Protein AF-A0A0Q4BHQ7-F1 (afdb_monomer)

Radius of gyration: 15.24 Å; Cα contacts (8 Å, |Δi|>4): 44; chains: 1; bounding box: 36×24×44 Å

Foldseek 3Di:
DQVPPDFLVNLLVVLVPDDDDDDDDDDDPVCLAADPVGGDDPVSNVVSVVRVVSNVVSCVVVVDDDDDPVVVVVVVVVVD

Secondary structure (DSSP, 8-state):
-GGGTS-HHHHHHHHHT--SS-------GGGGTEETTEEPPHHHHHHHHHHHHHHHHHHHHTTPPP--HHHHHHHTTT--

Solvent-accessible surface area (backbone atoms only — not comparable to full-atom values): 5010 Å² total; per-residue (Å²): 67,67,83,71,77,45,56,46,65,61,52,50,54,56,55,73,70,58,87,83,88,84,89,79,88,86,80,63,78,57,44,40,51,36,45,99,92,41,76,54,54,72,69,54,26,51,53,25,50,52,39,54,47,51,38,54,52,51,39,48,76,73,68,53,82,90,76,53,72,67,56,55,64,53,55,68,60,74,82,107

Sequence (80 aa):
MHEGKRRPDDYLHLLDQFDDGLMVLATHSWHVVETFAGPLDERQVEANLDNVKAVLEGAMDMGLEFVTLEEQVRGDRHER

Mean predicted aligned error: 5.06 Å

pLDDT: mean 88.54, std 10.49, range [43.97, 97.0]

Structure (mmCIF, N/CA/C/O backbone):
data_AF-A0A0Q4BHQ7-F1
#
_entry.id   AF-A0A0Q4BHQ7-F1
#
loop_
_atom_site.group_PDB
_atom_site.id
_atom_site.type_symbol
_atom_site.label_atom_id
_atom_site.label_alt_id
_atom_site.label_comp_id
_atom_site.label_asym_id
_atom_site.label_entity_id
_atom_site.label_seq_id
_atom_site.pdbx_PDB_ins_code
_atom_site.Cartn_x
_atom_site.Cartn_y
_atom_site.Cartn_z
_atom_site.occupancy
_atom_site.B_iso_or_equiv
_atom_site.auth_seq_id
_atom_site.auth_comp_id
_atom_site.auth_asym_id
_atom_site.auth_atom_id
_atom_site.pdbx_PDB_model_num
ATOM 1 N N . MET A 1 1 ? 8.416 -4.814 -3.499 1.00 74.19 1 MET A N 1
ATOM 2 C CA . MET A 1 1 ? 8.567 -4.251 -2.132 1.00 74.19 1 MET A CA 1
ATOM 3 C C . MET A 1 1 ? 9.743 -4.892 -1.398 1.00 74.19 1 MET A C 1
ATOM 5 O O . MET A 1 1 ? 9.993 -6.075 -1.606 1.00 74.19 1 MET A O 1
ATOM 9 N N . HIS A 1 2 ? 10.475 -4.124 -0.575 1.00 83.12 2 HIS A N 1
ATOM 10 C CA . HIS A 1 2 ? 11.636 -4.588 0.215 1.00 83.12 2 HIS A CA 1
ATOM 11 C C . HIS A 1 2 ? 12.609 -5.468 -0.589 1.00 83.12 2 HIS A C 1
ATOM 13 O O . HIS A 1 2 ? 12.908 -6.598 -0.204 1.00 83.12 2 HIS A O 1
ATOM 19 N N . GLU A 1 3 ? 13.053 -4.968 -1.748 1.00 84.06 3 GLU A N 1
ATOM 20 C CA . GLU A 1 3 ? 14.026 -5.660 -2.615 1.00 84.06 3 GLU A CA 1
ATOM 21 C C . GLU A 1 3 ? 13.554 -7.047 -3.100 1.00 84.06 3 GLU A C 1
ATOM 23 O O . GLU A 1 3 ? 14.349 -7.965 -3.278 1.00 84.06 3 GLU A O 1
ATOM 28 N N . GLY A 1 4 ? 12.240 -7.227 -3.264 1.00 82.12 4 GLY A N 1
ATOM 29 C CA . GLY A 1 4 ? 11.643 -8.488 -3.716 1.00 82.12 4 GLY A CA 1
ATOM 30 C C . GLY A 1 4 ? 11.513 -9.553 -2.624 1.00 82.12 4 GLY A C 1
ATOM 31 O O . GLY A 1 4 ? 11.030 -10.646 -2.902 1.00 82.12 4 GLY A O 1
ATOM 32 N N . LYS A 1 5 ? 11.896 -9.245 -1.379 1.00 86.31 5 LYS A N 1
ATOM 33 C CA . LYS A 1 5 ? 11.824 -10.183 -0.245 1.00 86.31 5 LYS A CA 1
ATOM 34 C C . LYS A 1 5 ? 10.417 -10.336 0.326 1.00 86.31 5 LYS A C 1
ATOM 36 O O . LYS A 1 5 ? 10.181 -11.282 1.067 1.00 86.31 5 LYS A O 1
ATOM 41 N N . ARG A 1 6 ? 9.516 -9.395 0.028 1.00 88.00 6 ARG A N 1
ATOM 42 C CA . ARG A 1 6 ? 8.106 -9.451 0.427 1.00 88.00 6 ARG A CA 1
ATOM 43 C C . ARG A 1 6 ? 7.200 -9.074 -0.730 1.00 88.00 6 ARG A C 1
ATOM 45 O O . ARG A 1 6 ? 7.398 -8.035 -1.372 1.00 88.00 6 ARG A O 1
ATOM 52 N N . ARG A 1 7 ? 6.218 -9.928 -0.982 1.00 92.38 7 ARG A N 1
ATOM 53 C CA . ARG A 1 7 ? 5.154 -9.724 -1.963 1.00 92.38 7 ARG A CA 1
ATOM 54 C C . ARG A 1 7 ? 3.973 -9.020 -1.285 1.00 92.38 7 ARG A C 1
ATOM 56 O O . ARG A 1 7 ? 3.846 -9.126 -0.067 1.00 92.38 7 ARG A O 1
ATOM 63 N N . PRO A 1 8 ? 3.106 -8.322 -2.039 1.00 92.94 8 PRO A N 1
ATOM 64 C CA . PRO A 1 8 ? 1.870 -7.754 -1.495 1.00 92.94 8 PRO A CA 1
ATOM 65 C C . PRO A 1 8 ? 1.055 -8.758 -0.671 1.00 92.94 8 PRO A C 1
ATOM 67 O O . PRO A 1 8 ? 0.654 -8.445 0.446 1.00 92.94 8 PRO A O 1
ATOM 70 N N . ASP A 1 9 ? 0.917 -9.987 -1.170 1.00 94.25 9 ASP A N 1
ATOM 71 C CA . ASP A 1 9 ? 0.158 -11.065 -0.524 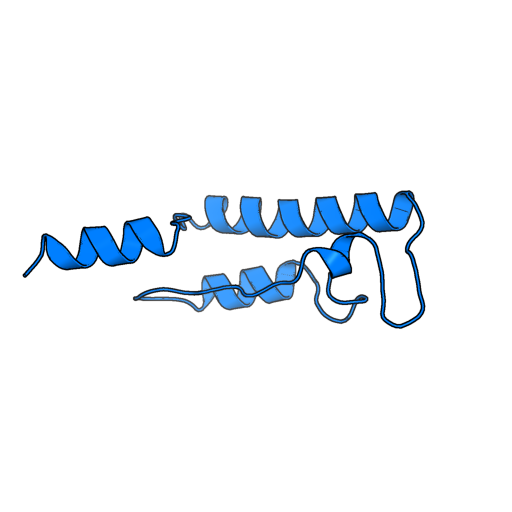1.00 94.25 9 ASP A CA 1
ATOM 72 C C . ASP A 1 9 ? 0.648 -11.388 0.896 1.00 94.25 9 ASP A C 1
ATOM 74 O O . ASP A 1 9 ? -0.158 -11.736 1.754 1.00 94.25 9 ASP A O 1
ATOM 78 N N . ASP A 1 10 ? 1.946 -11.220 1.180 1.00 92.94 10 ASP A N 1
ATOM 79 C CA . ASP A 1 10 ? 2.491 -11.442 2.525 1.00 92.94 10 ASP A CA 1
ATOM 80 C C . ASP A 1 10 ? 1.920 -10.425 3.530 1.00 92.94 10 ASP A C 1
ATOM 82 O O . ASP A 1 10 ? 1.707 -10.749 4.697 1.00 92.94 10 ASP A O 1
ATOM 86 N N . TYR A 1 11 ? 1.668 -9.188 3.085 1.00 92.50 11 TYR A N 1
ATOM 87 C CA . TYR A 1 11 ? 1.042 -8.148 3.905 1.00 92.50 11 TYR A CA 1
ATOM 88 C C . TYR A 1 11 ? -0.449 -8.395 4.062 1.00 92.50 11 TYR A C 1
ATOM 90 O O . TYR A 1 11 ? -0.954 -8.292 5.170 1.00 92.50 11 TYR A O 1
ATOM 98 N N . LEU A 1 12 ? -1.134 -8.760 2.978 1.00 93.88 12 LEU A N 1
ATOM 99 C CA . LEU A 1 12 ? -2.560 -9.079 3.022 1.00 93.88 12 LEU A CA 1
ATOM 100 C C . LEU A 1 12 ? -2.833 -10.261 3.957 1.00 93.88 12 LEU A C 1
ATOM 102 O O . LEU A 1 12 ? -3.759 -10.208 4.754 1.00 93.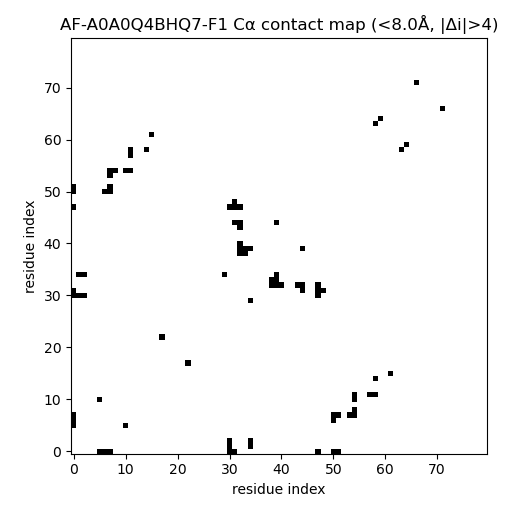88 12 LEU A O 1
ATOM 106 N N . HIS A 1 13 ? -1.976 -11.281 3.939 1.00 93.75 13 HIS A N 1
ATOM 107 C CA . HIS A 1 13 ? -2.059 -12.389 4.884 1.00 93.75 13 HIS A CA 1
ATOM 108 C C . HIS A 1 13 ? -1.864 -11.944 6.341 1.00 93.75 13 HIS A C 1
ATOM 110 O O . HIS A 1 13 ? -2.584 -12.397 7.224 1.00 93.75 13 HIS A O 1
ATOM 116 N N . LEU A 1 14 ? -0.907 -11.048 6.601 1.00 91.50 14 LEU A N 1
ATOM 117 C CA . LEU A 1 14 ? -0.693 -10.469 7.934 1.00 91.50 14 LEU A CA 1
ATOM 118 C C . LEU A 1 14 ? -1.891 -9.640 8.411 1.00 91.50 14 LEU A C 1
ATOM 120 O O . LEU A 1 14 ? -2.206 -9.657 9.597 1.00 91.50 14 LEU A O 1
ATOM 124 N N . LEU A 1 15 ? -2.527 -8.909 7.496 1.00 91.56 15 LEU A N 1
ATOM 125 C CA . LEU A 1 15 ? -3.709 -8.099 7.771 1.00 91.56 15 LEU A CA 1
ATOM 126 C C . LEU A 1 15 ? -4.948 -8.963 8.038 1.00 91.56 15 LEU A C 1
ATOM 128 O O . LEU A 1 15 ? -5.686 -8.669 8.964 1.00 91.56 15 LEU A O 1
ATOM 132 N N . ASP A 1 16 ? -5.133 -10.060 7.305 1.00 90.88 1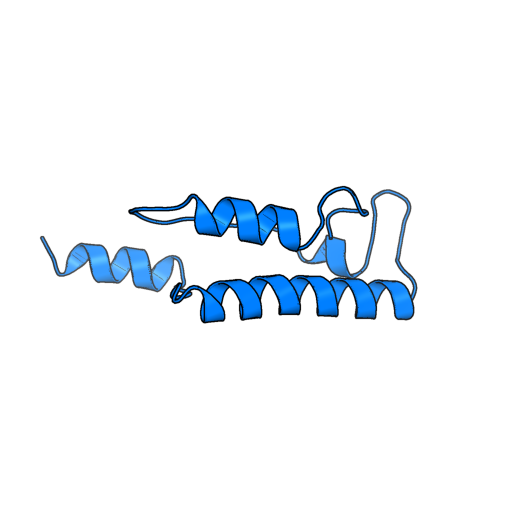6 ASP A N 1
ATOM 133 C CA . ASP A 1 16 ? -6.224 -11.025 7.528 1.00 90.88 16 ASP A CA 1
ATOM 134 C C . ASP A 1 16 ? -6.125 -11.739 8.890 1.00 90.88 16 ASP A C 1
ATOM 136 O O . ASP A 1 16 ? -7.120 -12.167 9.465 1.00 90.88 16 ASP A O 1
ATOM 140 N N . GLN A 1 17 ? -4.914 -11.851 9.443 1.00 88.75 17 GLN A N 1
ATOM 141 C CA . GLN A 1 17 ? -4.682 -12.425 10.773 1.00 88.75 17 GLN A CA 1
ATOM 142 C C . GLN A 1 17 ? -4.882 -11.434 11.924 1.00 88.75 17 GLN A C 1
ATOM 144 O O . GLN A 1 17 ? -4.775 -11.822 13.090 1.00 88.75 17 GLN A O 1
ATOM 149 N N . PHE A 1 18 ? -5.104 -10.158 11.619 1.00 85.06 18 PHE A N 1
ATOM 150 C CA . PHE A 1 18 ? -5.290 -9.122 12.620 1.00 85.06 18 PHE A CA 1
ATOM 151 C C . PHE A 1 18 ? -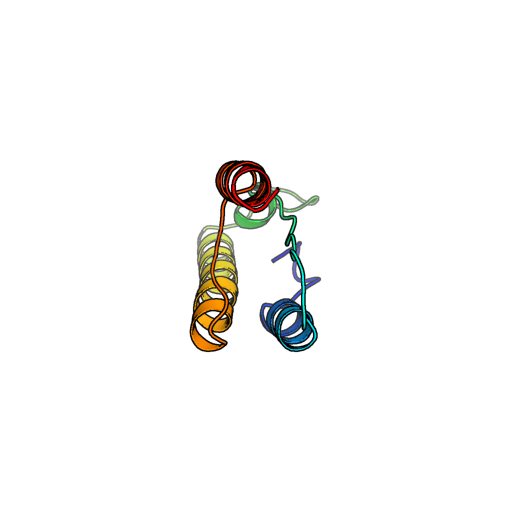6.757 -9.067 13.069 1.00 85.06 18 PHE A C 1
ATOM 153 O O . PHE A 1 18 ? -7.652 -8.961 12.240 1.00 85.06 18 PHE A O 1
ATOM 160 N N . ASP A 1 19 ? -6.985 -9.139 14.383 1.00 79.31 19 ASP A N 1
ATOM 161 C CA . ASP A 1 19 ? -8.330 -9.248 14.974 1.00 79.31 19 ASP A CA 1
ATOM 162 C C . ASP A 1 19 ? -8.734 -7.970 15.734 1.00 79.31 19 ASP A C 1
ATOM 164 O O . ASP A 1 19 ? -9.771 -7.380 15.450 1.00 79.31 19 ASP A O 1
ATOM 168 N N . ASP A 1 20 ? -7.893 -7.485 16.658 1.00 80.44 20 ASP A N 1
ATOM 169 C CA . ASP A 1 20 ? -8.202 -6.307 17.484 1.00 80.44 20 ASP A CA 1
ATOM 170 C C . ASP A 1 20 ? -6.952 -5.459 17.804 1.00 80.44 20 ASP A C 1
ATOM 172 O O . ASP A 1 20 ? -5.831 -5.972 17.918 1.00 80.44 20 ASP A O 1
ATOM 176 N N . GLY A 1 21 ? -7.149 -4.148 17.982 1.00 84.62 21 GLY A N 1
ATOM 177 C CA . GLY A 1 21 ? -6.135 -3.166 18.375 1.00 84.62 21 GLY A CA 1
ATOM 178 C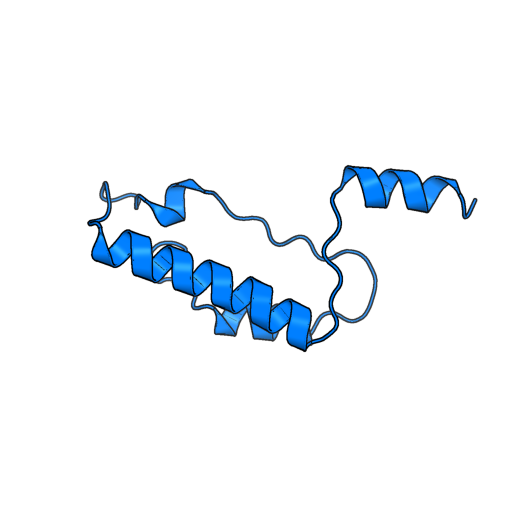 C . GLY A 1 21 ? -5.651 -2.237 17.253 1.00 84.62 21 GLY A C 1
ATOM 179 O O . GLY A 1 21 ? -6.426 -1.765 16.427 1.00 84.62 21 GLY A O 1
ATOM 180 N N . LE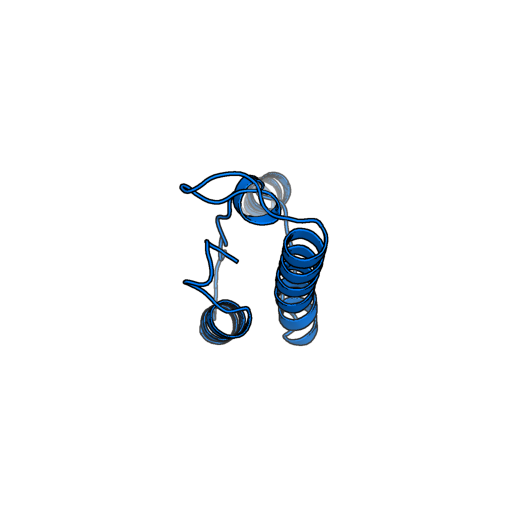U A 1 22 ? -4.344 -1.953 17.226 1.00 87.38 22 LEU A N 1
ATOM 181 C CA . LEU A 1 22 ? -3.698 -1.141 16.188 1.00 87.38 22 LEU A CA 1
ATOM 182 C C . LEU A 1 22 ? -2.579 -1.944 15.516 1.00 87.38 22 LEU A C 1
ATOM 184 O O . LEU A 1 22 ? -1.561 -2.244 16.144 1.00 87.38 22 LEU A O 1
ATOM 188 N N . MET A 1 23 ? -2.730 -2.229 14.223 1.00 88.25 23 MET A N 1
ATOM 189 C CA . MET A 1 23 ? -1.660 -2.778 13.389 1.00 88.25 23 MET A CA 1
ATOM 190 C C . MET A 1 23 ? -0.872 -1.642 12.729 1.00 88.25 23 MET A C 1
ATOM 192 O O . MET A 1 23 ? -1.439 -0.785 12.055 1.00 88.25 23 MET A O 1
ATOM 196 N N . VAL A 1 24 ? 0.456 -1.654 12.870 1.00 88.44 24 VAL A N 1
ATOM 197 C CA . VAL A 1 24 ? 1.345 -0.679 12.219 1.00 88.44 24 VAL A CA 1
ATOM 198 C C . VAL A 1 24 ? 2.231 -1.387 11.202 1.00 88.44 24 VAL A C 1
ATOM 200 O O . VAL A 1 24 ? 3.182 -2.084 11.559 1.00 88.44 24 VAL A O 1
ATOM 203 N N . LEU A 1 25 ? 1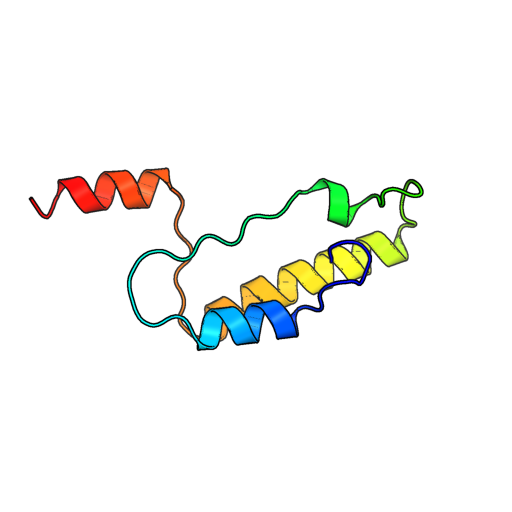.960 -1.159 9.916 1.00 84.75 25 LEU A N 1
ATOM 204 C CA . LEU A 1 25 ? 2.852 -1.575 8.836 1.00 84.75 25 LEU A CA 1
ATOM 205 C C . LEU A 1 25 ? 3.947 -0.525 8.634 1.00 84.75 25 LEU A C 1
ATOM 207 O O . LEU A 1 25 ? 3.778 0.460 7.918 1.00 84.75 25 LEU A O 1
ATOM 211 N N . ALA A 1 26 ? 5.098 -0.743 9.266 1.00 84.19 26 ALA A N 1
ATOM 212 C CA . ALA A 1 26 ? 6.269 0.094 9.045 1.00 84.19 26 ALA A CA 1
ATOM 213 C C . ALA A 1 26 ? 6.920 -0.237 7.692 1.00 84.19 26 ALA A C 1
ATOM 215 O O . ALA A 1 26 ? 7.317 -1.375 7.430 1.00 84.19 26 ALA A O 1
ATOM 216 N N . THR A 1 27 ? 7.072 0.773 6.838 1.00 82.81 27 THR A N 1
ATOM 217 C CA . THR A 1 27 ? 7.840 0.676 5.595 1.00 82.81 27 THR A CA 1
ATOM 218 C C . THR A 1 27 ? 8.723 1.905 5.414 1.00 82.81 27 THR A C 1
ATOM 220 O O . THR A 1 27 ? 8.567 2.906 6.111 1.00 82.81 27 THR A O 1
ATOM 223 N N . HIS A 1 28 ? 9.660 1.826 4.475 1.00 88.38 28 HIS A N 1
ATOM 224 C CA . HIS A 1 28 ? 10.504 2.946 4.100 1.00 88.38 28 HIS A CA 1
ATOM 225 C C . HIS A 1 28 ? 10.244 3.315 2.644 1.00 88.38 28 HIS A C 1
ATOM 227 O O . HIS A 1 28 ? 10.292 2.452 1.766 1.00 88.38 28 HIS A O 1
ATOM 233 N N . SER A 1 29 ? 10.032 4.605 2.384 1.00 87.38 29 SER A N 1
ATOM 234 C CA . SER A 1 29 ? 9.782 5.126 1.035 1.00 87.38 29 SER A CA 1
ATOM 235 C C . SER A 1 29 ? 10.925 4.837 0.058 1.00 87.38 29 SER A C 1
ATOM 237 O O . SER A 1 29 ? 10.672 4.669 -1.131 1.00 87.38 29 SER A O 1
ATOM 239 N N . TRP A 1 30 ? 12.165 4.700 0.542 1.00 90.50 30 TRP A N 1
ATOM 240 C CA . TRP A 1 30 ? 13.322 4.408 -0.308 1.00 90.50 30 TRP A CA 1
ATOM 241 C C . TRP A 1 30 ? 13.198 3.082 -1.060 1.00 90.50 30 TRP A C 1
ATOM 243 O O . TRP A 1 30 ? 13.593 3.006 -2.216 1.00 90.50 30 TRP A O 1
ATOM 253 N N . HIS A 1 31 ? 12.541 2.069 -0.483 1.00 90.44 31 HIS A N 1
ATOM 254 C CA . HIS A 1 31 ? 12.328 0.779 -1.150 1.00 90.44 31 HIS A CA 1
ATOM 255 C C . HIS A 1 31 ? 11.493 0.866 -2.434 1.00 90.44 31 HIS A C 1
ATOM 257 O O . HIS A 1 31 ? 11.431 -0.113 -3.180 1.00 90.44 31 HIS A O 1
ATOM 263 N N . VAL A 1 32 ? 10.817 1.993 -2.671 1.00 92.19 32 VAL A N 1
ATOM 264 C CA . VAL A 1 32 ? 10.087 2.250 -3.913 1.00 92.19 32 VAL A CA 1
ATOM 265 C C . VAL A 1 32 ? 11.050 2.574 -5.054 1.00 92.19 32 VAL A C 1
ATOM 267 O O . VAL A 1 32 ? 10.796 2.154 -6.178 1.00 92.19 32 VAL A O 1
ATOM 270 N N . VAL A 1 33 ? 12.157 3.270 -4.768 1.00 94.62 33 VAL A N 1
ATOM 271 C CA . VAL A 1 33 ? 13.041 3.879 -5.781 1.00 94.62 33 VAL A CA 1
ATOM 272 C C . VAL A 1 33 ? 14.490 3.396 -5.748 1.00 94.62 33 VAL A C 1
ATOM 274 O O . VAL A 1 33 ? 15.234 3.623 -6.698 1.00 94.62 33 VAL A O 1
ATOM 277 N N . GLU A 1 34 ? 14.900 2.687 -4.702 1.00 94.00 34 GLU A N 1
ATOM 278 C CA . GLU A 1 34 ? 16.255 2.163 -4.553 1.00 94.00 34 GLU A CA 1
ATOM 279 C C . GLU A 1 34 ? 16.295 0.834 -3.780 1.00 94.00 34 GLU A C 1
ATOM 281 O O . GLU A 1 34 ? 15.367 0.433 -3.071 1.00 94.00 34 GLU A O 1
ATOM 286 N N . THR A 1 35 ? 17.410 0.128 -3.954 1.00 91.25 35 THR A N 1
ATOM 287 C CA . THR A 1 35 ? 17.815 -1.064 -3.201 1.00 91.25 35 THR A CA 1
ATOM 288 C C . THR A 1 35 ? 19.161 -0.796 -2.535 1.00 91.25 35 THR A C 1
ATOM 290 O O . THR A 1 35 ? 19.859 0.149 -2.902 1.00 91.25 35 THR A O 1
ATOM 293 N N . PHE A 1 36 ? 19.603 -1.674 -1.635 1.00 90.38 36 PHE A N 1
ATOM 294 C CA . PHE A 1 36 ? 20.973 -1.623 -1.122 1.00 90.38 36 PHE A CA 1
ATOM 295 C C . PHE A 1 36 ? 22.041 -1.657 -2.236 1.00 90.38 36 PHE A C 1
ATOM 297 O O . PHE A 1 36 ? 23.139 -1.134 -2.059 1.00 90.38 36 PHE A O 1
ATOM 304 N N . ALA A 1 37 ? 21.731 -2.254 -3.392 1.00 91.44 37 ALA A N 1
ATOM 305 C CA . ALA A 1 37 ? 22.634 -2.327 -4.539 1.00 91.44 37 ALA A CA 1
ATOM 306 C C . ALA A 1 37 ? 22.628 -1.062 -5.420 1.00 91.44 37 ALA A C 1
ATOM 308 O O . ALA A 1 37 ? 23.461 -0.952 -6.319 1.00 91.44 37 ALA A O 1
ATOM 309 N N . GLY A 1 38 ? 21.716 -0.117 -5.175 1.00 93.88 38 GLY A N 1
ATOM 310 C CA . GLY A 1 38 ? 21.610 1.137 -5.915 1.00 93.88 38 GLY A CA 1
ATOM 311 C C . GLY A 1 38 ? 20.193 1.459 -6.408 1.00 93.88 38 GLY A C 1
ATOM 312 O O . GLY A 1 38 ? 19.236 0.760 -6.051 1.00 93.88 38 GLY A O 1
ATOM 313 N N . PRO A 1 39 ? 20.061 2.525 -7.222 1.00 96.31 39 PRO A N 1
ATOM 314 C CA . PRO A 1 39 ? 18.783 3.008 -7.741 1.00 96.31 39 PRO A CA 1
ATOM 315 C C . PRO A 1 39 ? 18.073 1.989 -8.633 1.00 96.31 39 PRO A C 1
ATOM 317 O O . PRO A 1 39 ? 18.715 1.205 -9.334 1.00 96.31 39 PRO A O 1
ATOM 320 N N . LEU A 1 40 ? 16.744 2.042 -8.624 1.00 94.94 40 LEU A N 1
ATOM 321 C CA . LEU A 1 40 ? 15.884 1.265 -9.509 1.00 94.94 40 LEU A CA 1
ATOM 322 C C . LEU A 1 40 ? 15.638 1.997 -10.833 1.00 94.94 40 LEU A C 1
ATOM 324 O O . LEU A 1 40 ? 15.696 3.226 -10.901 1.00 94.94 40 LEU A O 1
ATOM 328 N N . ASP A 1 41 ? 15.338 1.233 -11.881 1.00 96.69 41 ASP A N 1
ATOM 329 C CA . ASP A 1 41 ? 14.824 1.787 -13.131 1.00 96.69 41 ASP A CA 1
ATOM 330 C C . ASP A 1 41 ? 13.334 2.162 -13.026 1.00 96.69 41 ASP A C 1
ATOM 332 O O . ASP A 1 41 ? 12.627 1.764 -12.100 1.00 96.69 41 ASP A O 1
ATOM 336 N N . GLU A 1 42 ? 12.842 2.937 -13.991 1.00 97.00 42 GLU A N 1
ATOM 337 C CA . GLU A 1 42 ? 11.467 3.454 -14.000 1.00 97.00 42 GLU A CA 1
ATOM 338 C C . GLU A 1 42 ? 10.407 2.343 -13.934 1.00 97.00 42 GLU A C 1
ATOM 340 O O . GLU A 1 42 ? 9.452 2.449 -13.167 1.00 97.00 42 GLU A O 1
ATOM 345 N N . ARG A 1 43 ? 10.610 1.226 -14.644 1.00 96.44 43 ARG A N 1
ATOM 346 C CA . ARG A 1 43 ? 9.663 0.099 -14.635 1.00 96.44 43 ARG A CA 1
ATOM 347 C C . ARG A 1 43 ? 9.620 -0.584 -13.274 1.00 96.44 43 ARG A C 1
ATOM 349 O O . ARG A 1 43 ? 8.566 -1.031 -12.831 1.00 96.44 43 ARG A O 1
ATOM 356 N N . GLN A 1 44 ? 10.768 -0.695 -12.613 1.00 94.62 44 GLN A N 1
ATOM 357 C CA . GLN A 1 44 ? 10.863 -1.240 -11.264 1.00 94.62 44 GLN A CA 1
ATOM 358 C C . GLN A 1 44 ? 10.199 -0.316 -10.237 1.00 94.62 44 GLN A C 1
ATOM 360 O O . GLN A 1 44 ? 9.547 -0.812 -9.316 1.00 94.62 44 GLN A O 1
ATOM 365 N N . VAL A 1 45 ? 10.332 1.005 -10.401 1.00 95.75 45 VAL A N 1
ATOM 366 C CA . VAL A 1 45 ? 9.640 1.997 -9.566 1.00 95.75 45 VAL A CA 1
ATOM 367 C C . VAL A 1 45 ? 8.129 1.878 -9.725 1.00 95.75 45 VAL A C 1
ATOM 369 O O . VAL A 1 45 ? 7.428 1.742 -8.722 1.00 95.75 45 VAL A O 1
ATOM 372 N N . GLU A 1 46 ? 7.630 1.857 -10.961 1.00 96.44 46 GLU A N 1
ATOM 373 C CA . GLU A 1 46 ? 6.205 1.671 -11.260 1.00 96.44 46 GLU A CA 1
ATOM 374 C C . GLU A 1 46 ? 5.672 0.372 -10.647 1.00 96.44 46 GLU A C 1
ATOM 376 O O . GLU A 1 46 ? 4.710 0.395 -9.883 1.00 96.44 46 GLU A O 1
ATOM 381 N N . ALA A 1 47 ? 6.365 -0.750 -10.861 1.00 94.19 47 ALA A N 1
ATOM 382 C CA . ALA A 1 47 ? 5.972 -2.028 -10.277 1.00 94.19 47 ALA A CA 1
ATOM 383 C C . ALA A 1 47 ? 5.969 -1.999 -8.737 1.00 94.19 47 ALA A C 1
ATOM 385 O O . ALA A 1 47 ? 5.144 -2.646 -8.091 1.00 94.19 47 ALA A O 1
ATOM 386 N N . ASN A 1 48 ? 6.892 -1.272 -8.101 1.00 94.00 48 ASN A N 1
ATOM 387 C CA . ASN A 1 48 ? 6.878 -1.104 -6.649 1.00 94.00 48 ASN A CA 1
ATOM 388 C C . ASN A 1 48 ? 5.711 -0.233 -6.170 1.00 94.00 48 ASN A C 1
ATOM 390 O O . ASN A 1 48 ? 5.135 -0.555 -5.130 1.00 94.00 48 ASN A O 1
ATOM 394 N N . LEU A 1 49 ? 5.348 0.820 -6.905 1.00 95.00 49 LEU A N 1
ATOM 395 C CA . LEU A 1 49 ? 4.169 1.637 -6.613 1.00 95.00 49 LEU A CA 1
ATOM 396 C C . LEU A 1 49 ? 2.881 0.818 -6.740 1.00 95.00 49 LEU A C 1
ATOM 398 O O . LEU A 1 49 ? 2.053 0.862 -5.832 1.00 95.00 49 LEU A O 1
ATOM 402 N N . ASP A 1 50 ? 2.754 0.009 -7.792 1.00 96.06 50 ASP A N 1
ATOM 403 C CA . ASP A 1 50 ? 1.613 -0.892 -7.983 1.00 96.06 50 ASP A CA 1
ATOM 404 C C . ASP A 1 50 ? 1.496 -1.905 -6.841 1.00 96.06 50 ASP A C 1
ATOM 406 O O . ASP A 1 50 ? 0.405 -2.166 -6.341 1.00 96.06 50 ASP A O 1
ATOM 410 N N . ASN A 1 51 ? 2.625 -2.431 -6.359 1.00 94.62 51 ASN A N 1
ATOM 411 C CA . ASN A 1 51 ? 2.633 -3.316 -5.196 1.00 94.62 51 ASN A CA 1
ATOM 412 C C . ASN A 1 51 ? 2.145 -2.611 -3.919 1.00 94.62 51 ASN A C 1
ATOM 414 O O . ASN A 1 51 ? 1.376 -3.199 -3.163 1.00 94.62 51 ASN A O 1
ATOM 418 N N . VAL A 1 52 ? 2.586 -1.372 -3.663 1.00 93.56 52 VAL A N 1
ATOM 419 C CA . VAL A 1 52 ? 2.112 -0.585 -2.508 1.00 93.56 52 VAL A CA 1
ATOM 420 C C . VAL A 1 52 ? 0.612 -0.340 -2.628 1.00 93.56 52 VAL A C 1
ATOM 422 O O . VAL A 1 52 ? -0.125 -0.563 -1.670 1.00 93.56 52 VAL A O 1
ATOM 425 N N . LYS A 1 53 ? 0.155 0.061 -3.816 1.00 95.56 53 LYS A N 1
ATOM 426 C CA . LYS A 1 53 ? -1.257 0.279 -4.109 1.00 95.56 53 LYS A CA 1
ATOM 427 C C . LYS A 1 53 ? -2.087 -0.984 -3.862 1.00 95.56 53 LYS A C 1
ATOM 429 O O . LYS A 1 53 ? -3.088 -0.897 -3.166 1.00 95.56 53 LYS A O 1
ATOM 434 N N . ALA A 1 54 ? -1.631 -2.145 -4.331 1.00 96.25 54 ALA A N 1
ATOM 435 C CA . ALA A 1 54 ? -2.322 -3.418 -4.134 1.00 96.25 54 ALA A CA 1
ATOM 436 C C . ALA A 1 54 ? -2.494 -3.786 -2.649 1.00 96.25 54 ALA A C 1
ATOM 438 O O . ALA A 1 54 ? -3.540 -4.302 -2.267 1.00 96.25 54 ALA A O 1
ATOM 439 N N . VAL A 1 55 ? -1.499 -3.499 -1.798 1.00 94.38 55 VAL A N 1
ATOM 440 C CA . VAL A 1 55 ? -1.626 -3.714 -0.344 1.00 94.38 55 VAL A CA 1
ATOM 441 C C . VAL A 1 55 ? -2.676 -2.782 0.260 1.00 94.38 55 VAL A C 1
ATOM 443 O O . VAL A 1 55 ? -3.492 -3.227 1.061 1.00 94.38 55 VAL A O 1
ATOM 446 N N . LEU A 1 56 ? -2.667 -1.499 -0.118 1.00 94.69 56 LEU A N 1
ATOM 447 C CA . LEU A 1 56 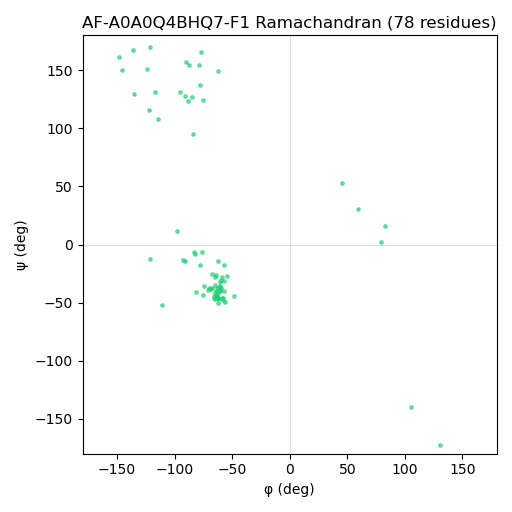? -3.623 -0.517 0.401 1.00 94.69 56 LEU A CA 1
ATOM 448 C C . LEU A 1 56 ? -5.055 -0.824 -0.048 1.00 94.69 56 LEU A C 1
ATOM 450 O O . LEU A 1 56 ? -5.965 -0.811 0.774 1.00 94.69 56 LEU A O 1
ATOM 454 N N . GLU A 1 57 ? -5.252 -1.127 -1.331 1.00 96.88 57 GLU A N 1
ATOM 455 C CA . GLU A 1 57 ? -6.556 -1.506 -1.883 1.00 96.88 57 GLU A CA 1
ATOM 456 C C . GLU A 1 57 ? -7.064 -2.807 -1.262 1.00 96.88 57 GLU A C 1
ATOM 458 O O . GLU A 1 57 ? -8.188 -2.837 -0.773 1.00 96.88 57 GLU A O 1
ATOM 463 N N . GLY A 1 58 ? -6.217 -3.836 -1.160 1.00 96.19 58 GLY A N 1
ATOM 464 C CA . GLY A 1 58 ? -6.603 -5.094 -0.525 1.00 96.19 58 GLY A CA 1
ATOM 465 C C . GLY A 1 58 ? -6.980 -4.935 0.951 1.00 96.19 58 GLY A C 1
ATOM 466 O O . GLY A 1 58 ? -7.929 -5.564 1.405 1.00 96.19 58 GLY A O 1
ATOM 467 N N . ALA A 1 59 ? -6.299 -4.060 1.696 1.00 94.00 59 ALA A N 1
ATOM 468 C CA . ALA A 1 59 ? -6.674 -3.746 3.074 1.00 94.00 59 ALA A CA 1
ATOM 469 C C . ALA A 1 59 ? -8.046 -3.052 3.164 1.00 94.00 59 ALA A C 1
ATOM 471 O O . ALA A 1 59 ? -8.853 -3.395 4.027 1.00 94.00 59 ALA A O 1
ATOM 472 N N . MET A 1 60 ? -8.333 -2.109 2.258 1.00 94.69 60 MET A N 1
ATOM 473 C CA . MET A 1 60 ? -9.649 -1.459 2.187 1.00 94.69 60 MET A CA 1
ATOM 474 C C . MET A 1 60 ? -10.751 -2.462 1.825 1.00 94.69 60 MET A C 1
ATOM 476 O O . MET A 1 60 ? -11.823 -2.428 2.425 1.00 94.69 60 MET A O 1
ATOM 480 N N . ASP A 1 61 ? -10.481 -3.388 0.903 1.00 96.19 61 ASP A N 1
ATOM 481 C CA . ASP A 1 61 ? -11.420 -4.448 0.516 1.00 96.19 61 ASP A CA 1
ATOM 482 C C . ASP A 1 61 ? -11.709 -5.429 1.670 1.00 96.19 61 ASP A C 1
ATOM 484 O O . ASP A 1 61 ? -12.800 -5.996 1.743 1.00 96.19 61 ASP A O 1
ATOM 488 N N . MET A 1 62 ? -10.763 -5.598 2.603 1.00 93.38 62 MET A N 1
ATOM 489 C CA . MET A 1 62 ? -10.949 -6.346 3.856 1.00 93.38 62 MET A CA 1
ATOM 490 C C . MET A 1 62 ? -11.762 -5.574 4.911 1.00 93.38 62 MET A C 1
ATOM 492 O O . MET A 1 62 ? -12.097 -6.135 5.951 1.00 93.38 62 MET A O 1
ATOM 496 N N . GLY A 1 63 ? -12.095 -4.304 4.660 1.00 92.69 63 GLY A N 1
ATOM 497 C CA . GLY A 1 63 ? -12.817 -3.443 5.598 1.00 92.69 63 GLY A CA 1
ATOM 498 C C . GLY A 1 63 ? -11.932 -2.791 6.661 1.00 92.69 63 GLY A C 1
ATOM 499 O O . GLY A 1 63 ? -12.454 -2.310 7.663 1.00 92.69 63 GLY A O 1
ATOM 500 N N . LEU A 1 64 ? -10.609 -2.771 6.465 1.00 91.81 64 LEU A N 1
ATOM 501 C CA . LEU A 1 64 ? -9.690 -2.107 7.385 1.00 91.81 64 LEU A CA 1
ATOM 502 C C . LEU A 1 64 ? -9.705 -0.592 7.176 1.00 91.81 64 LEU A C 1
ATOM 504 O O . LEU A 1 64 ? -9.655 -0.095 6.048 1.00 91.81 64 LEU A O 1
ATOM 508 N N . GLU A 1 65 ? -9.705 0.144 8.283 1.00 91.19 65 GLU A N 1
ATOM 509 C CA . GLU A 1 65 ? -9.612 1.599 8.277 1.00 91.19 65 GLU A CA 1
ATOM 510 C C . GLU A 1 65 ? -8.162 2.051 8.468 1.00 91.19 65 GLU A C 1
ATOM 512 O O . GLU A 1 65 ? -7.452 1.607 9.373 1.00 91.19 65 GLU A O 1
ATOM 517 N N . PHE A 1 66 ? -7.714 2.969 7.613 1.00 92.00 66 PHE A N 1
ATOM 518 C CA . PHE A 1 66 ? -6.413 3.608 7.762 1.00 92.00 66 PHE A CA 1
ATOM 519 C C . PHE A 1 66 ? -6.539 4.844 8.643 1.00 92.00 66 PHE A C 1
ATOM 521 O O . PHE A 1 66 ? -7.271 5.774 8.313 1.00 92.00 66 PHE A O 1
ATOM 528 N N . VAL A 1 67 ? -5.758 4.876 9.719 1.00 92.12 67 VAL A N 1
ATOM 529 C CA . VAL A 1 67 ? -5.661 6.023 10.624 1.00 92.12 67 VAL A CA 1
ATOM 530 C C . VAL A 1 67 ? -4.221 6.491 10.744 1.00 92.12 67 VAL A C 1
ATOM 532 O O . VAL A 1 67 ? -3.264 5.718 10.630 1.00 92.12 67 VAL A O 1
ATOM 535 N N . THR A 1 68 ? -4.045 7.777 11.009 1.00 91.56 68 THR A N 1
ATOM 536 C CA . THR A 1 68 ? -2.762 8.305 11.461 1.00 91.56 68 THR A CA 1
ATOM 537 C C . THR A 1 68 ? -2.563 8.015 12.950 1.00 91.56 68 THR A C 1
ATOM 539 O O . THR A 1 68 ? -3.513 7.918 13.728 1.00 91.56 68 THR A O 1
ATOM 542 N N . LEU A 1 69 ? -1.303 7.944 13.392 1.00 89.31 69 LEU A N 1
ATOM 543 C CA . LEU A 1 69 ? -0.997 7.804 14.822 1.00 89.31 69 LEU A CA 1
ATOM 544 C C . LEU A 1 69 ? -1.554 8.972 15.653 1.00 89.31 69 LEU A C 1
ATOM 546 O O . LEU A 1 69 ? -1.895 8.790 16.819 1.00 89.31 69 LEU A O 1
ATOM 550 N N . GLU A 1 70 ? -1.647 10.169 15.070 1.00 91.00 70 GLU A N 1
ATOM 551 C CA . GLU A 1 70 ? -2.237 11.327 15.741 1.00 91.00 70 GLU A CA 1
ATOM 552 C C . GLU A 1 70 ? -3.729 11.123 16.027 1.00 91.00 70 GLU A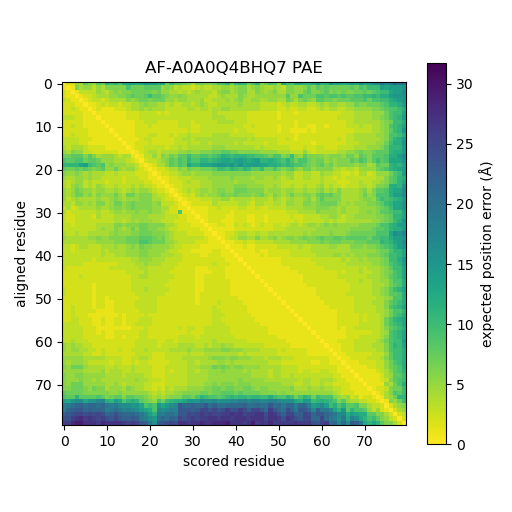 C 1
ATOM 554 O O . GLU A 1 70 ? -4.169 11.377 17.149 1.00 91.00 70 GLU A O 1
ATOM 559 N N . GLU A 1 71 ? -4.495 10.661 15.037 1.00 90.88 71 GLU A N 1
ATOM 560 C CA . GLU A 1 71 ? -5.926 10.379 15.185 1.00 90.88 71 GLU A CA 1
ATOM 561 C C . GLU A 1 71 ? -6.166 9.303 16.240 1.00 90.88 71 GLU A C 1
ATOM 563 O O . GLU A 1 71 ? -6.960 9.529 17.154 1.00 90.88 71 GLU A O 1
ATOM 568 N N . GLN A 1 72 ? -5.403 8.205 16.193 1.00 88.31 72 GLN A N 1
ATOM 569 C CA . GLN A 1 72 ? -5.511 7.130 17.180 1.00 88.31 72 GLN A CA 1
ATOM 570 C C . GLN A 1 72 ? -5.276 7.644 18.608 1.00 88.31 72 GLN A C 1
ATOM 572 O O . GLN A 1 72 ? -6.072 7.400 19.513 1.00 88.31 72 GLN A O 1
ATOM 577 N N . VAL A 1 73 ? -4.208 8.422 18.822 1.00 89.81 73 VAL A N 1
ATOM 578 C CA . VAL A 1 73 ? -3.864 8.965 20.149 1.00 89.81 73 VAL A CA 1
ATOM 579 C C . VAL A 1 73 ? -4.888 9.996 20.646 1.00 89.81 73 VAL A C 1
ATOM 581 O O . VAL A 1 73 ? -4.991 10.225 21.855 1.00 89.81 73 VAL A O 1
ATOM 584 N N . ARG A 1 74 ? -5.619 10.663 19.746 1.00 89.44 74 ARG A N 1
ATOM 585 C CA . ARG A 1 74 ? -6.694 11.601 20.103 1.00 89.44 74 ARG A CA 1
ATOM 586 C C . ARG A 1 74 ? -8.006 10.874 20.416 1.00 89.44 74 ARG A C 1
ATOM 588 O O . ARG A 1 74 ? -8.652 11.254 21.390 1.00 89.44 74 ARG A O 1
ATOM 595 N N . GLY A 1 75 ? -8.367 9.842 19.651 1.00 78.50 75 GLY A N 1
ATOM 596 C CA . GLY A 1 75 ? -9.564 9.018 19.879 1.00 78.50 75 GLY A CA 1
ATOM 597 C C . GLY A 1 75 ? -9.559 8.344 21.253 1.00 78.50 75 GLY A C 1
ATOM 598 O O . GLY A 1 75 ? -10.501 8.505 22.026 1.00 78.50 75 GLY A O 1
ATOM 599 N N . ASP A 1 76 ? -8.420 7.757 21.630 1.00 63.72 76 ASP A N 1
ATOM 600 C CA . ASP A 1 76 ? -8.170 7.115 22.933 1.00 63.72 76 ASP A CA 1
ATOM 601 C C . ASP A 1 76 ? -8.376 8.021 24.168 1.00 63.72 76 ASP A C 1
ATOM 603 O O . ASP A 1 76 ? -8.429 7.539 25.307 1.00 63.72 76 ASP A O 1
ATOM 607 N N . ARG A 1 77 ? -8.403 9.349 23.980 1.00 57.81 77 ARG A N 1
ATOM 608 C CA . ARG A 1 77 ? -8.591 10.330 25.065 1.00 57.81 77 ARG A CA 1
ATOM 609 C C . ARG A 1 77 ? -10.050 10.697 25.299 1.00 57.81 77 ARG A C 1
ATOM 611 O O . ARG A 1 77 ? -10.331 11.312 26.321 1.00 57.81 77 ARG A O 1
ATOM 618 N N . HIS A 1 78 ? -10.950 10.365 24.376 1.00 49.28 78 HIS A N 1
ATOM 619 C CA . HIS A 1 78 ? -12.376 10.660 24.513 1.00 49.28 78 HIS A CA 1
ATOM 620 C C . HIS A 1 78 ? -13.176 9.510 25.141 1.00 49.28 78 HIS A C 1
ATOM 622 O O . HIS A 1 78 ? -14.297 9.740 25.586 1.00 49.28 78 HIS A O 1
ATOM 628 N N . GLU A 1 79 ? -12.591 8.314 25.241 1.00 49.50 79 GLU A N 1
ATOM 629 C CA . GLU A 1 79 ? -13.207 7.132 25.863 1.00 49.50 79 GLU A CA 1
ATOM 630 C C . GLU A 1 79 ? -12.766 6.885 27.325 1.00 49.50 79 GLU A C 1
ATOM 632 O O . GLU A 1 79 ? -13.053 5.826 27.884 1.00 49.50 79 GLU A O 1
ATOM 637 N N . ARG A 1 80 ? -12.079 7.844 27.970 1.00 43.97 80 ARG A N 1
ATOM 638 C CA . ARG A 1 80 ? -11.627 7.751 29.375 1.00 43.97 80 ARG A CA 1
ATOM 639 C C . ARG A 1 80 ? -12.183 8.849 30.269 1.00 43.97 80 ARG A C 1
ATOM 641 O O . ARG A 1 80 ? -12.239 10.012 29.814 1.00 43.97 80 ARG A O 1
#